Protein AF-A0A2R6F8F1-F1 (afdb_monomer_lite)

Structure (mmCIF, N/CA/C/O backbone):
data_AF-A0A2R6F8F1-F1
#
_entry.id   AF-A0A2R6F8F1-F1
#
loop_
_atom_site.group_PDB
_atom_site.id
_atom_site.type_s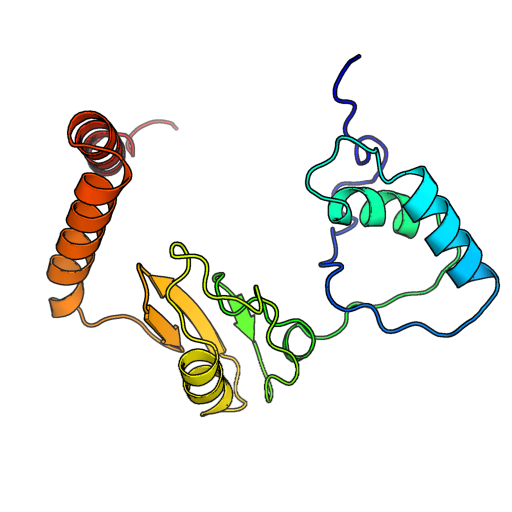ymbol
_atom_site.label_atom_id
_atom_site.label_alt_id
_atom_site.label_comp_id
_atom_site.label_asym_id
_atom_site.label_entity_id
_atom_site.label_seq_id
_atom_site.pdbx_PDB_ins_code
_atom_site.Cartn_x
_atom_site.Cartn_y
_atom_site.Cartn_z
_atom_site.occupancy
_atom_site.B_iso_or_equiv
_atom_site.auth_seq_id
_atom_site.auth_comp_id
_atom_site.auth_asym_id
_atom_site.auth_atom_id
_atom_site.pdbx_PDB_model_num
ATOM 1 N N . MET A 1 1 ? 11.175 21.667 -18.559 1.00 41.78 1 MET A N 1
ATOM 2 C CA . MET A 1 1 ? 10.829 20.414 -19.263 1.00 41.78 1 MET A CA 1
ATOM 3 C C . MET A 1 1 ? 9.474 19.980 -18.746 1.00 41.78 1 MET A C 1
ATOM 5 O O . MET A 1 1 ? 9.279 20.050 -17.541 1.00 41.78 1 MET A O 1
ATOM 9 N N . GLY A 1 2 ? 8.518 19.706 -19.634 1.00 48.09 2 GLY A N 1
ATOM 10 C CA . GLY A 1 2 ? 7.136 19.419 -19.246 1.00 48.09 2 GLY A CA 1
ATOM 11 C C . GLY A 1 2 ? 7.045 18.168 -18.375 1.00 48.09 2 GLY A C 1
ATOM 12 O O . GLY A 1 2 ? 7.668 17.157 -18.690 1.00 48.09 2 GLY A O 1
ATOM 13 N N . ASP A 1 3 ? 6.283 18.278 -17.290 1.00 59.66 3 ASP A N 1
ATOM 14 C CA . ASP A 1 3 ? 5.890 17.195 -16.387 1.00 59.66 3 ASP A CA 1
ATOM 15 C C . ASP A 1 3 ? 5.039 16.193 -17.182 1.00 59.66 3 ASP A C 1
ATOM 17 O O . ASP A 1 3 ? 3.823 16.336 -17.313 1.00 59.66 3 ASP A O 1
ATOM 21 N N . THR A 1 4 ? 5.706 15.269 -17.870 1.00 72.38 4 THR A N 1
ATOM 22 C CA . THR A 1 4 ? 5.044 14.298 -18.741 1.00 72.38 4 THR A CA 1
ATOM 23 C C . THR A 1 4 ? 4.598 13.156 -17.844 1.00 72.38 4 THR A C 1
ATOM 25 O O . THR A 1 4 ? 5.440 12.508 -17.224 1.00 72.38 4 THR A O 1
ATOM 28 N N . ASP A 1 5 ? 3.286 12.939 -17.716 1.00 79.12 5 ASP A N 1
ATOM 29 C CA . ASP A 1 5 ? 2.766 11.874 -16.856 1.00 79.12 5 ASP A CA 1
ATOM 30 C C . ASP A 1 5 ? 3.323 10.519 -17.325 1.00 79.12 5 ASP A C 1
ATOM 32 O O . ASP A 1 5 ? 3.022 10.108 -18.451 1.00 79.12 5 ASP A O 1
ATOM 36 N N . PRO A 1 6 ? 4.085 9.784 -16.489 1.00 79.75 6 PRO A N 1
ATOM 37 C CA . PRO A 1 6 ? 4.631 8.482 -16.874 1.00 79.75 6 PRO A CA 1
ATOM 38 C C . PRO A 1 6 ? 3.540 7.441 -17.171 1.00 79.75 6 PRO A C 1
ATOM 40 O O . PRO A 1 6 ? 3.832 6.374 -17.700 1.00 79.75 6 PRO A O 1
ATOM 43 N N . ASN A 1 7 ? 2.281 7.731 -16.836 1.00 86.94 7 ASN A N 1
ATOM 44 C CA . ASN A 1 7 ? 1.135 6.861 -17.071 1.00 86.94 7 ASN A CA 1
ATOM 45 C C . ASN A 1 7 ? 0.336 7.211 -18.332 1.00 86.94 7 ASN A C 1
ATOM 47 O O . ASN A 1 7 ? -0.688 6.573 -18.561 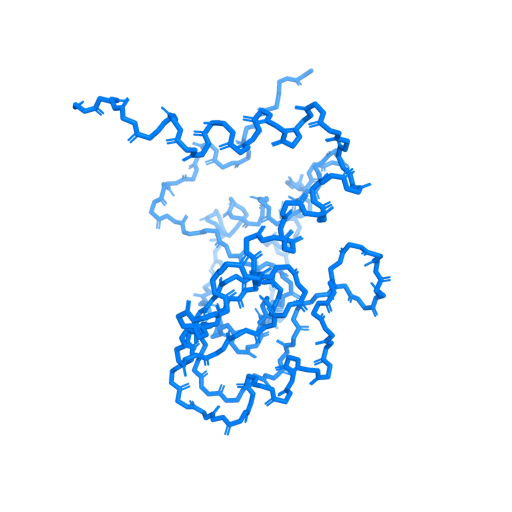1.00 86.94 7 ASN A O 1
ATOM 51 N N . ALA A 1 8 ? 0.760 8.194 -19.137 1.00 87.25 8 ALA A N 1
ATOM 52 C CA . ALA A 1 8 ? -0.001 8.655 -20.304 1.00 87.25 8 ALA A CA 1
ATOM 53 C C . ALA A 1 8 ? -0.320 7.534 -21.315 1.00 87.25 8 ALA A C 1
ATOM 55 O O . ALA A 1 8 ? -1.360 7.569 -21.966 1.00 87.25 8 ALA A O 1
ATOM 56 N N . GLU A 1 9 ? 0.552 6.528 -21.416 1.00 90.50 9 GLU A N 1
ATOM 57 C CA . GLU A 1 9 ? 0.419 5.400 -22.348 1.00 90.50 9 GLU A CA 1
ATOM 58 C C . GLU A 1 9 ? -0.202 4.142 -21.710 1.00 90.50 9 GLU A C 1
ATOM 60 O O . GLU A 1 9 ? -0.407 3.134 -22.386 1.00 90.50 9 GLU A O 1
ATOM 65 N N . VAL A 1 10 ? -0.514 4.172 -20.409 1.00 94.19 10 VAL A N 1
ATOM 66 C CA . VAL A 1 10 ? -1.089 3.026 -19.691 1.00 94.19 10 VAL A CA 1
ATOM 67 C C . VAL A 1 10 ? -2.616 3.159 -19.645 1.00 94.19 10 VAL A C 1
ATOM 69 O O . VAL A 1 10 ? -3.115 4.163 -19.130 1.00 94.19 10 VAL A O 1
ATOM 72 N N . PRO A 1 11 ? -3.390 2.148 -20.089 1.00 96.00 11 PRO A N 1
ATOM 73 C CA . PRO A 1 11 ? -4.847 2.185 -20.026 1.00 96.00 11 PRO A CA 1
ATOM 74 C C . PRO A 1 11 ? -5.369 2.456 -18.614 1.00 96.00 11 PRO A C 1
ATOM 76 O O . PRO A 1 11 ? -4.869 1.899 -17.632 1.00 96.00 11 PRO A O 1
ATOM 79 N N . GLU A 1 12 ? -6.428 3.258 -18.507 1.00 92.88 12 GLU A N 1
ATOM 80 C CA . GLU A 1 12 ? -7.073 3.598 -17.230 1.00 92.88 12 GLU A CA 1
ATOM 81 C C . GLU A 1 12 ? -7.523 2.356 -16.443 1.00 92.88 12 GLU A C 1
ATOM 83 O O . GLU A 1 12 ? -7.426 2.319 -15.219 1.00 92.88 12 GLU A O 1
ATOM 88 N N . SER A 1 13 ? -7.932 1.297 -17.146 1.00 94.44 13 SER A N 1
ATOM 89 C CA . SER A 1 13 ? -8.341 0.026 -16.544 1.00 94.44 13 SER A CA 1
ATOM 90 C C . SER A 1 13 ? -7.206 -0.732 -15.849 1.00 94.44 13 SER A C 1
ATOM 92 O O . SER A 1 13 ? -7.474 -1.654 -15.078 1.00 94.44 13 SER A O 1
ATOM 94 N N . PHE A 1 14 ? -5.942 -0.397 -16.128 1.00 95.31 14 PHE A N 1
ATOM 95 C CA . PHE A 1 14 ? -4.796 -1.011 -15.469 1.00 95.31 14 PHE A CA 1
ATOM 96 C C . PHE A 1 14 ? -4.498 -0.275 -14.153 1.00 95.31 14 PHE A C 1
ATOM 98 O O . PHE A 1 14 ? -4.168 0.911 -14.194 1.00 95.31 14 PHE A O 1
ATOM 105 N N . PRO A 1 15 ? -4.598 -0.933 -12.987 1.00 92.31 15 PRO A N 1
ATOM 106 C CA . PRO A 1 15 ? -4.553 -0.252 -11.696 1.00 92.31 15 PRO A CA 1
ATOM 107 C C . PRO A 1 15 ? -3.145 0.228 -11.317 1.00 92.31 15 PRO A C 1
ATOM 109 O O . PRO A 1 15 ? -2.133 -0.335 -11.733 1.00 92.31 15 PRO A O 1
ATOM 112 N N . GLU A 1 16 ? -3.084 1.239 -10.450 1.00 91.81 16 GLU A N 1
ATOM 113 C CA . GLU A 1 16 ? -1.862 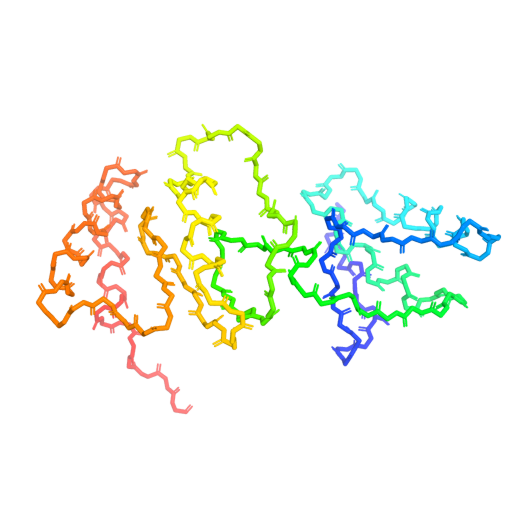1.590 -9.721 1.00 91.81 16 GLU A CA 1
ATOM 114 C C . GLU A 1 16 ? -1.781 0.776 -8.422 1.00 91.81 16 GLU A C 1
ATOM 116 O O . GLU A 1 16 ? -2.729 0.735 -7.633 1.00 91.81 16 GLU A O 1
ATOM 121 N N . PHE A 1 17 ? -0.642 0.126 -8.188 1.00 92.25 17 PHE A N 1
ATOM 122 C CA . PHE A 1 17 ? -0.403 -0.667 -6.985 1.00 92.25 17 PHE A CA 1
ATOM 123 C C . PHE A 1 17 ? 0.374 0.136 -5.944 1.00 92.25 17 PHE A C 1
ATOM 125 O O . PHE A 1 17 ? 1.294 0.881 -6.276 1.00 92.25 17 PHE A O 1
ATOM 132 N N . ASN A 1 18 ? 0.065 -0.078 -4.663 1.00 91.81 18 ASN A N 1
ATOM 133 C CA . ASN A 1 18 ? 0.932 0.416 -3.599 1.00 91.81 18 ASN A CA 1
ATOM 134 C C . ASN A 1 18 ? 2.266 -0.348 -3.615 1.00 91.81 18 ASN A C 1
ATOM 136 O O . ASN A 1 18 ? 2.269 -1.574 -3.494 1.00 91.81 18 ASN A O 1
ATOM 140 N N . SER A 1 19 ? 3.382 0.373 -3.713 1.00 91.62 19 SER A N 1
ATOM 141 C CA . SER A 1 19 ? 4.724 -0.207 -3.862 1.00 91.62 19 SER A CA 1
ATOM 142 C C . SER A 1 19 ? 5.448 -0.479 -2.539 1.00 91.62 19 SER A C 1
ATOM 144 O O . SER A 1 19 ? 6.560 -0.999 -2.547 1.00 91.62 19 SER A O 1
ATOM 146 N N . GLY A 1 20 ? 4.839 -0.171 -1.388 1.00 91.06 20 GLY A N 1
ATOM 147 C CA . GLY A 1 20 ? 5.502 -0.288 -0.084 1.00 91.06 20 GLY A CA 1
ATOM 148 C C . GLY A 1 20 ? 5.868 -1.711 0.335 1.00 91.06 20 GLY A C 1
ATOM 149 O O . GLY A 1 20 ? 6.756 -1.894 1.163 1.00 91.06 20 GLY A O 1
ATOM 150 N N . VAL A 1 21 ? 5.189 -2.720 -0.218 1.00 94.75 21 VAL A N 1
ATOM 151 C CA . VAL A 1 21 ? 5.486 -4.138 0.017 1.00 94.75 21 VAL A CA 1
ATOM 152 C C . VAL A 1 21 ? 5.307 -4.905 -1.286 1.00 94.75 21 VAL A C 1
ATOM 154 O O . VAL A 1 21 ? 4.185 -5.071 -1.763 1.00 94.75 21 VAL A O 1
ATOM 157 N 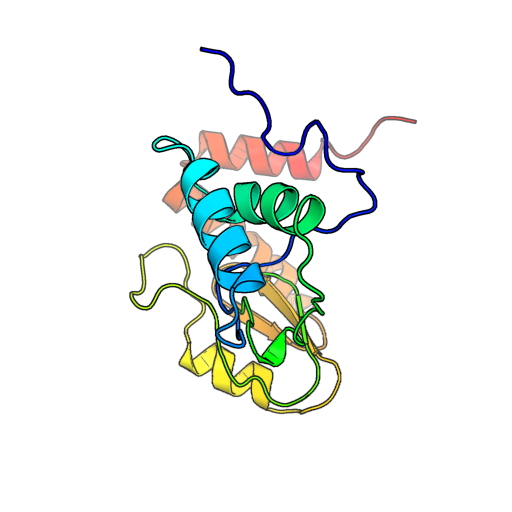N . ILE A 1 22 ? 6.412 -5.410 -1.834 1.00 95.31 22 ILE A N 1
ATOM 158 C CA . ILE A 1 22 ? 6.429 -6.198 -3.070 1.00 95.31 22 ILE A CA 1
ATOM 159 C C . ILE A 1 22 ? 7.175 -7.509 -2.798 1.00 95.31 22 ILE A C 1
ATOM 161 O O . ILE A 1 22 ? 8.408 -7.535 -2.816 1.00 95.31 22 ILE A O 1
ATOM 165 N N . PRO A 1 23 ? 6.470 -8.620 -2.524 1.00 95.81 23 PRO A N 1
ATOM 166 C CA . PRO A 1 23 ? 7.099 -9.929 -2.549 1.00 95.81 23 PRO A CA 1
ATOM 167 C C . PRO A 1 23 ? 7.373 -10.320 -4.001 1.00 95.81 23 PRO A C 1
ATOM 169 O O . PRO A 1 23 ? 6.499 -10.210 -4.860 1.00 95.81 23 PRO A O 1
ATOM 172 N N . TYR A 1 24 ? 8.573 -10.816 -4.282 1.00 96.81 24 TYR A N 1
ATOM 173 C CA . TYR A 1 24 ? 8.938 -11.237 -5.629 1.00 96.81 24 TYR A CA 1
ATOM 174 C C . TYR A 1 24 ? 9.765 -12.519 -5.622 1.00 96.81 24 TYR A C 1
ATOM 176 O O . TYR A 1 24 ? 10.476 -12.839 -4.667 1.00 96.81 24 TYR A O 1
ATOM 184 N N . ARG A 1 25 ? 9.684 -13.261 -6.729 1.00 97.50 25 ARG A N 1
ATOM 185 C CA . ARG A 1 25 ? 10.588 -14.374 -7.020 1.00 97.50 25 ARG A CA 1
ATOM 186 C C . ARG A 1 25 ? 11.739 -13.854 -7.871 1.00 97.50 25 ARG A C 1
ATOM 188 O O . ARG A 1 25 ? 11.503 -13.249 -8.913 1.00 97.50 25 ARG A O 1
ATOM 195 N N . LYS A 1 26 ? 12.975 -14.137 -7.461 1.00 97.31 26 LYS A N 1
ATOM 196 C CA . LYS A 1 26 ? 14.174 -13.789 -8.236 1.00 97.31 26 LYS A CA 1
ATOM 197 C C . LYS A 1 26 ? 14.169 -14.546 -9.566 1.00 97.31 26 LYS A C 1
ATOM 199 O O . LYS A 1 26 ? 14.367 -15.755 -9.592 1.00 97.31 26 LYS A O 1
ATOM 204 N N . THR A 1 27 ? 13.907 -13.830 -10.652 1.00 98.25 27 THR A N 1
ATOM 205 C CA . THR A 1 27 ? 13.884 -14.338 -12.032 1.00 98.25 27 THR A CA 1
ATOM 206 C C . THR A 1 27 ? 14.406 -13.248 -12.962 1.00 98.25 27 THR A C 1
ATOM 208 O O . THR A 1 27 ? 14.377 -12.078 -12.584 1.00 98.25 27 THR A O 1
ATOM 211 N N . ALA A 1 28 ? 14.856 -13.609 -14.167 1.00 98.12 28 ALA A N 1
ATOM 212 C CA . ALA A 1 28 ? 15.319 -12.631 -15.155 1.00 98.12 28 ALA A CA 1
ATOM 213 C C . ALA A 1 28 ? 14.241 -11.574 -15.462 1.00 98.12 28 ALA A C 1
ATOM 215 O O . ALA A 1 28 ? 14.499 -10.389 -15.305 1.00 98.12 28 ALA A O 1
ATOM 216 N N . ALA A 1 29 ? 13.002 -12.004 -15.731 1.00 98.12 29 ALA A N 1
ATOM 217 C CA . ALA A 1 29 ? 11.888 -11.098 -16.022 1.00 98.12 29 ALA A CA 1
ATOM 218 C C . ALA A 1 29 ? 11.596 -10.096 -14.887 1.00 98.12 29 ALA A C 1
ATOM 220 O O . ALA A 1 29 ? 11.293 -8.935 -15.145 1.00 98.12 29 ALA A O 1
ATOM 221 N N . VAL A 1 30 ? 11.707 -10.517 -13.619 1.00 98.12 30 VAL A N 1
ATOM 222 C CA . VAL A 1 30 ? 11.547 -9.599 -12.476 1.00 98.12 30 VAL A CA 1
ATOM 223 C C . VAL A 1 30 ? 12.705 -8.606 -12.396 1.00 98.12 30 VAL A C 1
ATOM 225 O O . VAL A 1 30 ? 12.480 -7.442 -12.091 1.00 98.12 30 VAL A O 1
ATOM 228 N N . TRP A 1 31 ? 13.934 -9.029 -12.685 1.00 97.81 31 TRP A N 1
ATOM 229 C CA . TRP A 1 31 ? 15.066 -8.103 -12.738 1.00 97.81 31 TRP A CA 1
ATOM 230 C C . TRP A 1 31 ? 14.948 -7.098 -13.883 1.00 97.81 31 TRP A C 1
ATOM 232 O O . TRP A 1 31 ? 15.309 -5.939 -13.702 1.00 97.81 31 TRP A O 1
ATOM 242 N N . ASP A 1 32 ? 14.420 -7.512 -15.032 1.00 98.00 32 ASP A N 1
ATOM 243 C CA . ASP A 1 32 ? 14.141 -6.615 -16.156 1.00 98.00 32 ASP A CA 1
ATOM 244 C C . ASP A 1 32 ? 13.093 -5.565 -15.771 1.00 98.00 32 ASP A C 1
ATOM 246 O O . ASP A 1 32 ? 13.330 -4.374 -15.957 1.00 98.00 32 ASP A O 1
ATOM 250 N N . LEU A 1 33 ? 11.998 -5.987 -15.125 1.00 96.88 33 LEU A N 1
ATOM 251 C CA . LEU A 1 33 ? 10.992 -5.085 -14.555 1.00 96.88 33 LEU A CA 1
ATOM 252 C C . LEU A 1 33 ? 11.612 -4.070 -13.581 1.00 96.88 33 LEU A C 1
ATOM 254 O O . LEU A 1 33 ? 11.312 -2.885 -13.669 1.00 96.88 33 LEU A O 1
ATOM 258 N N . LEU A 1 34 ? 12.439 -4.520 -12.630 1.00 95.25 34 LEU A N 1
ATOM 259 C CA . LEU A 1 34 ? 13.022 -3.638 -11.611 1.00 95.25 34 LEU A CA 1
ATOM 260 C C . LEU A 1 34 ? 13.991 -2.617 -12.219 1.00 95.25 34 LEU A C 1
ATOM 262 O O . LEU A 1 34 ? 13.977 -1.462 -11.805 1.00 95.25 34 LEU A O 1
ATOM 266 N N . ARG A 1 35 ? 14.786 -3.021 -13.217 1.00 94.56 35 ARG A N 1
ATOM 267 C CA . ARG A 1 35 ? 15.671 -2.110 -13.962 1.00 94.56 35 ARG A CA 1
ATOM 268 C C . ARG A 1 35 ? 14.884 -1.085 -14.767 1.00 94.56 35 ARG A C 1
ATOM 270 O O . ARG A 1 35 ? 15.250 0.084 -14.802 1.00 94.56 35 ARG A O 1
ATOM 277 N N . GLU A 1 36 ? 13.790 -1.509 -15.391 1.00 93.31 36 GLU A N 1
ATOM 278 C CA . GLU A 1 36 ? 12.923 -0.587 -16.118 1.00 93.31 36 GLU A CA 1
ATOM 279 C C . GLU A 1 36 ? 12.216 0.385 -15.171 1.00 93.31 36 GLU A C 1
ATOM 281 O O . GLU A 1 36 ? 12.154 1.581 -15.441 1.00 93.31 36 GLU A O 1
ATOM 286 N N . TRP A 1 37 ? 11.740 -0.096 -14.021 1.00 92.94 37 TRP A N 1
ATOM 287 C CA . TRP A 1 37 ? 11.156 0.771 -13.005 1.00 92.94 37 TRP A CA 1
ATOM 288 C C . TRP A 1 37 ? 12.171 1.797 -12.489 1.00 92.94 37 TRP A C 1
ATOM 290 O O . TRP A 1 37 ? 11.847 2.979 -12.430 1.00 92.94 37 TRP A O 1
ATOM 300 N N . GLU A 1 38 ? 13.407 1.380 -12.201 1.00 90.75 38 GLU A N 1
ATOM 301 C CA . GLU A 1 38 ? 14.509 2.282 -11.841 1.00 90.75 38 GLU A CA 1
ATOM 302 C C . GLU A 1 38 ? 14.755 3.341 -12.925 1.00 90.75 38 GLU A C 1
ATOM 304 O O . GLU A 1 38 ? 14.859 4.524 -12.611 1.00 90.75 38 GLU A O 1
ATOM 309 N N . ARG A 1 39 ? 14.769 2.947 -14.204 1.00 88.88 39 ARG A N 1
ATOM 310 C CA . ARG A 1 39 ? 14.927 3.873 -15.336 1.00 88.88 39 ARG A CA 1
ATOM 311 C C . ARG A 1 39 ? 13.782 4.888 -15.434 1.00 88.88 39 ARG A C 1
ATOM 313 O O . ARG A 1 39 ? 14.009 6.035 -15.813 1.00 88.88 39 ARG A O 1
ATOM 320 N N . LEU A 1 40 ? 12.556 4.461 -15.131 1.00 86.75 40 LEU A N 1
ATOM 321 C CA . LEU A 1 40 ? 11.350 5.296 -15.157 1.00 86.75 40 LEU A CA 1
ATOM 322 C C . LEU A 1 40 ? 11.174 6.143 -13.887 1.00 86.75 40 LEU A C 1
ATOM 324 O O . LEU A 1 40 ? 10.390 7.094 -13.890 1.00 86.75 40 LEU A O 1
ATOM 328 N N . CYS A 1 41 ? 11.869 5.816 -12.797 1.00 84.12 41 CYS A N 1
ATOM 329 C CA . CYS A 1 41 ? 11.926 6.639 -11.595 1.00 84.12 41 CYS A CA 1
ATOM 330 C C . CYS A 1 41 ? 12.698 7.927 -11.892 1.00 84.12 41 CYS A C 1
ATOM 332 O O . CYS A 1 41 ? 13.923 7.988 -11.819 1.00 84.12 41 CYS A O 1
ATOM 334 N N . LEU A 1 42 ? 11.960 8.981 -12.231 1.00 71.06 42 LEU A N 1
ATOM 335 C CA . LEU A 1 42 ? 12.537 10.294 -12.480 1.00 71.06 42 LEU A CA 1
ATOM 336 C C . LEU A 1 42 ? 13.122 10.878 -11.173 1.00 71.06 42 LEU A C 1
ATOM 338 O O . LEU A 1 42 ? 12.428 10.858 -10.152 1.00 71.06 42 LEU A O 1
ATOM 342 N N . PRO A 1 43 ? 14.348 11.442 -11.191 1.00 62.44 43 PRO A N 1
ATOM 343 C CA . PRO A 1 43 ? 15.034 11.960 -9.996 1.00 62.44 43 PRO A CA 1
ATOM 344 C C . PRO A 1 43 ? 14.237 13.003 -9.198 1.00 62.44 43 PRO A C 1
ATOM 346 O O . PRO A 1 43 ? 14.411 13.134 -7.988 1.00 62.44 43 PRO A O 1
ATOM 349 N N . ASP A 1 44 ? 13.337 13.717 -9.875 1.00 64.38 44 ASP A N 1
ATOM 350 C CA . ASP A 1 44 ? 12.579 14.837 -9.316 1.00 64.38 44 ASP A CA 1
ATOM 351 C C . ASP A 1 44 ? 11.179 14.424 -8.826 1.00 64.38 44 ASP A C 1
ATOM 353 O O . ASP A 1 44 ? 10.437 15.230 -8.251 1.00 64.38 44 ASP A O 1
ATOM 357 N N . HIS A 1 45 ? 10.784 13.163 -9.040 1.00 65.12 45 HIS A N 1
ATOM 358 C CA . HIS A 1 45 ? 9.470 12.681 -8.640 1.00 65.12 45 HIS A CA 1
ATOM 359 C C . HIS A 1 45 ? 9.445 12.397 -7.142 1.00 65.12 45 HIS A C 1
ATOM 361 O O . HIS A 1 45 ? 10.104 11.499 -6.630 1.00 65.12 45 HIS A O 1
ATOM 367 N N . ARG A 1 46 ? 8.576 13.116 -6.423 1.00 58.62 46 ARG A N 1
ATOM 368 C CA . ARG A 1 46 ? 8.292 12.845 -5.003 1.00 58.62 46 ARG A CA 1
ATOM 369 C C . ARG A 1 46 ? 7.690 11.457 -4.741 1.00 58.62 46 ARG A C 1
ATOM 371 O O . ARG A 1 46 ? 7.582 11.083 -3.574 1.00 58.62 46 ARG A O 1
ATOM 378 N N . TRP A 1 47 ? 7.266 10.737 -5.783 1.00 64.75 47 TRP A N 1
ATOM 379 C CA . TRP A 1 47 ? 6.520 9.481 -5.692 1.00 64.75 47 TRP A CA 1
ATOM 380 C C . TRP A 1 47 ? 6.990 8.476 -6.756 1.00 64.75 47 TRP A C 1
ATOM 382 O O . TRP A 1 47 ? 6.391 8.355 -7.826 1.00 64.75 47 TRP A O 1
ATOM 392 N N . ASP A 1 48 ? 8.050 7.746 -6.422 1.00 73.94 48 ASP A N 1
ATOM 393 C CA . ASP A 1 48 ? 8.560 6.539 -7.099 1.00 73.94 48 ASP A CA 1
ATOM 394 C C . ASP A 1 48 ? 7.475 5.493 -7.432 1.00 73.94 48 ASP A C 1
ATOM 396 O O . ASP A 1 48 ? 7.568 4.763 -8.416 1.00 73.94 48 ASP A O 1
ATOM 400 N N . GLN A 1 49 ? 6.399 5.438 -6.648 1.00 85.69 49 GLN A N 1
ATOM 401 C CA . GLN A 1 49 ? 5.288 4.516 -6.865 1.00 85.69 49 GLN A CA 1
ATOM 402 C C . GLN A 1 49 ? 4.604 4.699 -8.231 1.00 85.69 49 GLN A C 1
ATOM 404 O O . GLN A 1 49 ? 4.183 3.714 -8.838 1.00 85.69 49 GLN A O 1
ATOM 409 N N . ARG A 1 50 ? 4.505 5.932 -8.751 1.00 87.81 50 ARG A N 1
ATOM 410 C CA . ARG A 1 50 ? 3.752 6.198 -9.993 1.00 87.81 50 ARG A CA 1
ATOM 411 C C . ARG A 1 50 ? 4.410 5.598 -11.235 1.00 87.81 50 ARG A C 1
ATOM 413 O O . ARG A 1 50 ? 3.702 5.300 -12.191 1.00 87.81 50 ARG A O 1
ATOM 420 N N . SER A 1 51 ? 5.732 5.418 -11.235 1.00 90.94 51 SER A N 1
ATOM 421 C CA . SER A 1 51 ? 6.470 4.798 -12.345 1.00 90.94 51 SER A CA 1
ATOM 422 C C . SER A 1 51 ? 6.417 3.265 -12.318 1.00 90.94 51 SER A C 1
ATOM 424 O O . SER A 1 51 ? 6.724 2.630 -13.325 1.00 90.94 51 SER A O 1
ATOM 426 N N . LEU A 1 52 ? 5.958 2.647 -11.221 1.00 93.06 52 LEU A N 1
ATOM 427 C CA . LEU A 1 52 ? 5.789 1.191 -11.153 1.00 93.06 52 LEU A CA 1
ATOM 428 C C . LEU A 1 52 ? 4.685 0.705 -12.099 1.00 93.06 52 LEU A C 1
ATOM 430 O O . LEU A 1 52 ? 4.783 -0.375 -12.677 1.00 93.06 52 LEU A O 1
ATOM 434 N N . ARG A 1 53 ? 3.622 1.499 -12.258 1.00 94.06 53 ARG A N 1
ATOM 435 C CA . ARG A 1 53 ? 2.466 1.168 -13.098 1.00 94.06 53 ARG A CA 1
ATOM 436 C C . ARG A 1 53 ? 2.843 0.954 -14.577 1.00 94.06 53 ARG A C 1
ATOM 438 O O . ARG A 1 53 ? 2.550 -0.134 -15.075 1.00 94.06 53 ARG A O 1
ATOM 445 N N . PRO A 1 54 ? 3.520 1.888 -15.274 1.00 93.81 54 PRO A N 1
ATOM 446 C CA . PRO A 1 54 ? 3.984 1.657 -16.645 1.00 93.81 54 PRO A CA 1
ATOM 447 C C . PRO A 1 54 ? 5.056 0.566 -16.744 1.00 93.81 54 PRO A C 1
ATOM 449 O O . PRO A 1 54 ? 5.042 -0.196 -17.710 1.00 93.81 54 PRO A O 1
ATOM 452 N N . ALA A 1 55 ? 5.938 0.426 -15.744 1.00 94.62 55 ALA A N 1
ATOM 453 C CA . ALA A 1 55 ? 6.926 -0.655 -15.721 1.00 94.62 55 ALA A CA 1
ATOM 454 C C . ALA A 1 55 ? 6.249 -2.037 -15.694 1.00 94.62 55 ALA A C 1
ATOM 456 O O . ALA A 1 55 ? 6.602 -2.920 -16.472 1.00 94.62 55 ALA A O 1
ATOM 457 N N . LEU A 1 56 ? 5.239 -2.219 -14.834 1.00 96.00 56 LEU A N 1
ATOM 458 C CA . LEU A 1 56 ? 4.467 -3.461 -14.745 1.00 96.00 56 LEU A CA 1
ATOM 459 C C . LEU A 1 56 ? 3.675 -3.735 -16.019 1.00 96.00 56 LEU A C 1
ATOM 461 O O . LEU A 1 56 ? 3.713 -4.863 -16.510 1.00 96.00 56 LEU A O 1
ATOM 465 N N . TYR A 1 57 ? 2.983 -2.717 -16.541 1.00 96.56 57 TYR A N 1
ATOM 466 C CA . TYR A 1 57 ? 2.143 -2.837 -17.734 1.00 96.56 57 TYR A CA 1
ATOM 467 C C . TYR A 1 57 ? 2.930 -3.347 -18.948 1.00 96.56 57 TYR A C 1
ATOM 469 O O . TYR A 1 57 ? 2.451 -4.222 -19.663 1.00 96.56 57 TYR A O 1
ATOM 477 N N . ASN A 1 58 ? 4.156 -2.851 -19.135 1.00 96.00 58 ASN A N 1
ATOM 478 C CA . ASN A 1 58 ? 5.016 -3.216 -20.262 1.00 96.00 58 ASN A CA 1
ATOM 479 C C . ASN A 1 58 ? 5.915 -4.439 -19.995 1.00 96.00 58 ASN A C 1
ATOM 481 O O . ASN A 1 58 ? 6.682 -4.847 -20.867 1.00 96.00 58 ASN A O 1
ATOM 485 N N . SER A 1 59 ? 5.856 -5.030 -18.800 1.00 97.12 59 SER A N 1
ATOM 486 C CA . SER A 1 59 ? 6.685 -6.186 -18.452 1.00 97.12 59 SER A CA 1
ATOM 487 C C . SER A 1 59 ? 6.064 -7.514 -18.891 1.00 97.12 59 SER A C 1
ATOM 489 O O . SER A 1 59 ? 4.855 -7.649 -19.057 1.00 97.12 59 SER A O 1
ATOM 491 N N . SER A 1 60 ? 6.895 -8.553 -18.982 1.00 97.19 60 SER A N 1
ATOM 492 C CA . SER A 1 60 ? 6.448 -9.944 -19.155 1.00 97.19 60 SER A CA 1
ATOM 493 C C . SER A 1 60 ? 6.145 -10.655 -17.826 1.00 97.19 60 SER A C 1
ATOM 495 O O . SER A 1 60 ? 5.861 -11.858 -17.799 1.00 97.19 60 SER A O 1
ATOM 497 N N . VAL A 1 61 ? 6.228 -9.942 -16.697 1.00 97.69 61 VAL A N 1
ATOM 498 C CA . VAL A 1 61 ? 6.038 -10.520 -15.365 1.00 97.69 61 VAL A CA 1
ATOM 499 C C . VAL A 1 61 ? 4.560 -10.818 -15.142 1.00 97.69 61 VAL A C 1
ATOM 501 O O . VAL A 1 61 ? 3.701 -9.954 -15.268 1.00 97.69 61 VAL A O 1
ATOM 504 N N . ARG A 1 62 ? 4.255 -12.047 -14.718 1.00 96.81 62 ARG A N 1
ATOM 505 C CA . ARG A 1 62 ? 2.933 -12.376 -14.170 1.00 96.81 62 ARG A CA 1
ATOM 506 C C . ARG A 1 62 ? 2.880 -11.951 -12.709 1.00 96.81 62 ARG A C 1
ATOM 508 O O . ARG A 1 62 ? 3.710 -12.394 -11.915 1.00 96.81 62 ARG A O 1
ATOM 515 N N . PHE A 1 63 ? 1.889 -11.148 -12.351 1.00 95.94 63 PHE A N 1
ATOM 516 C CA . PHE A 1 63 ? 1.725 -10.620 -11.001 1.00 95.94 63 PHE A CA 1
ATOM 517 C C . PHE A 1 63 ? 0.276 -10.749 -10.519 1.00 95.94 63 PHE A C 1
ATOM 519 O O . PHE A 1 63 ? -0.647 -11.001 -11.288 1.00 95.94 63 PHE A O 1
ATOM 526 N N . THR A 1 64 ? 0.092 -10.579 -9.213 1.00 95.44 64 THR A N 1
ATOM 527 C CA . THR A 1 64 ? -1.211 -10.450 -8.558 1.00 95.44 64 THR A CA 1
ATOM 528 C C . THR A 1 64 ? -1.070 -9.462 -7.411 1.00 95.44 64 THR A C 1
ATOM 530 O O . THR A 1 64 ? 0.008 -9.345 -6.821 1.00 95.44 64 THR A O 1
ATOM 533 N N . SER A 1 65 ? -2.152 -8.771 -7.061 1.00 94.25 65 SER A N 1
ATOM 534 C CA . SER A 1 65 ? -2.175 -7.982 -5.835 1.00 94.25 65 SER A CA 1
ATOM 535 C C . SER A 1 65 ? -2.070 -8.895 -4.615 1.00 94.25 65 SER A C 1
ATOM 537 O O . SER A 1 65 ? -2.647 -9.987 -4.567 1.00 94.25 65 SER A O 1
ATOM 539 N N . ILE A 1 66 ? -1.333 -8.431 -3.607 1.00 94.75 66 ILE A N 1
ATOM 540 C CA . ILE A 1 66 ? -1.418 -9.000 -2.266 1.00 94.75 66 ILE A CA 1
ATOM 541 C C . ILE A 1 66 ? -2.590 -8.352 -1.522 1.00 94.75 66 ILE A C 1
ATOM 543 O O . ILE A 1 66 ? -2.866 -7.166 -1.722 1.00 94.75 66 ILE A O 1
ATOM 547 N N . PRO A 1 67 ? -3.270 -9.082 -0.625 1.00 95.31 67 PRO A N 1
ATOM 548 C CA . PRO A 1 67 ? -4.279 -8.477 0.227 1.00 95.31 67 PRO A CA 1
ATOM 549 C C . PRO A 1 67 ? -3.688 -7.338 1.063 1.00 95.31 67 PRO A C 1
ATOM 551 O O . PRO A 1 67 ? -2.605 -7.474 1.637 1.00 95.31 67 PRO A O 1
ATOM 554 N N . ASN A 1 68 ? -4.426 -6.240 1.203 1.00 94.50 68 ASN A N 1
ATOM 555 C CA . ASN A 1 68 ? -3.954 -5.039 1.900 1.00 94.50 68 ASN A CA 1
ATOM 556 C C . ASN A 1 68 ? -3.616 -5.252 3.392 1.00 94.50 68 ASN A C 1
ATOM 558 O O . ASN A 1 68 ? -2.913 -4.432 3.971 1.00 94.50 68 ASN A O 1
ATOM 562 N N . ARG A 1 69 ? -4.003 -6.373 4.020 1.00 96.50 69 ARG A N 1
ATOM 563 C CA . ARG A 1 69 ? -3.518 -6.769 5.360 1.00 96.50 69 ARG A CA 1
ATOM 564 C C . ARG A 1 69 ? -1.992 -6.967 5.429 1.00 96.50 69 ARG A C 1
ATOM 566 O O . ARG A 1 69 ? -1.427 -6.945 6.521 1.00 96.50 69 ARG A O 1
ATOM 573 N N . TYR A 1 70 ? -1.330 -7.156 4.285 1.00 97.50 70 TYR A N 1
ATOM 574 C CA . TYR A 1 70 ? 0.131 -7.219 4.149 1.00 97.50 70 TYR A CA 1
ATOM 575 C C . TYR A 1 70 ? 0.753 -5.898 3.678 1.00 97.50 70 TYR A C 1
ATOM 577 O O . TYR A 1 70 ? 1.948 -5.852 3.419 1.00 97.50 70 TYR A O 1
ATOM 585 N N . ASN A 1 71 ? -0.036 -4.833 3.548 1.00 95.94 71 ASN A N 1
ATOM 586 C CA . ASN A 1 71 ? 0.433 -3.501 3.183 1.00 95.94 71 ASN A CA 1
ATOM 587 C C . ASN A 1 71 ? -0.597 -2.450 3.650 1.00 95.94 71 ASN A C 1
ATOM 589 O O . ASN A 1 71 ? -1.216 -1.742 2.854 1.00 95.94 71 ASN A O 1
ATOM 593 N N . CYS A 1 72 ? -0.891 -2.446 4.954 1.00 95.38 72 CYS A N 1
ATOM 594 C CA . CYS A 1 72 ? -2.042 -1.733 5.503 1.00 95.38 72 CYS A CA 1
ATOM 595 C C . CYS A 1 72 ? -1.688 -0.273 5.795 1.00 95.38 72 CYS A C 1
ATOM 597 O O . CYS A 1 72 ? -1.037 0.020 6.800 1.00 95.38 72 CYS A O 1
ATOM 599 N N . LEU A 1 73 ? -2.144 0.643 4.937 1.00 92.38 73 LEU A N 1
ATOM 600 C CA . LEU A 1 73 ? -2.042 2.094 5.133 1.00 92.38 73 LEU A CA 1
ATOM 601 C C . LEU A 1 73 ? -2.986 2.579 6.245 1.00 92.38 73 LEU A C 1
ATOM 603 O O . LEU A 1 73 ? -3.979 3.253 5.990 1.00 92.38 73 LEU A O 1
ATOM 607 N N . TYR A 1 74 ? -2.659 2.257 7.493 1.00 91.06 74 TYR A N 1
ATOM 608 C CA . TYR A 1 74 ? -3.519 2.474 8.664 1.00 91.06 74 TYR A CA 1
ATOM 609 C C . TYR A 1 74 ? -3.824 3.949 8.983 1.00 91.06 74 TYR A C 1
ATOM 611 O O . TYR A 1 74 ? -4.684 4.245 9.811 1.00 91.06 74 TYR A O 1
ATOM 619 N N . ARG A 1 75 ? -3.118 4.884 8.337 1.00 88.50 75 ARG A N 1
ATOM 620 C CA . ARG A 1 75 ? -3.327 6.336 8.456 1.00 88.50 75 ARG A CA 1
ATOM 621 C C . ARG A 1 75 ? -4.266 6.908 7.386 1.00 88.50 75 ARG A C 1
ATOM 623 O O . ARG A 1 75 ? -4.568 8.099 7.416 1.00 88.50 75 ARG A O 1
ATOM 630 N N . ASN A 1 76 ? -4.739 6.067 6.470 1.00 87.81 76 ASN A N 1
ATOM 631 C CA . ASN A 1 76 ? -5.641 6.413 5.379 1.00 87.81 76 ASN A CA 1
ATOM 632 C C . ASN A 1 76 ? -6.943 5.628 5.532 1.00 87.81 76 ASN A C 1
ATOM 634 O O . ASN A 1 76 ? -6.955 4.549 6.104 1.00 87.81 76 ASN A O 1
ATOM 638 N N . ASN A 1 77 ? -8.046 6.133 4.993 1.00 90.06 77 ASN A N 1
ATOM 639 C CA . ASN A 1 77 ? -9.299 5.383 5.024 1.00 90.06 77 ASN A CA 1
ATOM 640 C C . ASN A 1 77 ? -9.172 4.122 4.161 1.00 90.06 77 ASN A C 1
ATOM 642 O O . ASN A 1 77 ? -8.677 4.200 3.035 1.00 90.06 77 ASN A O 1
ATOM 646 N N . ASN A 1 78 ? -9.598 2.969 4.675 1.00 92.25 78 ASN A N 1
ATOM 647 C CA . ASN A 1 78 ? -9.462 1.698 3.967 1.00 92.25 78 ASN A CA 1
ATOM 648 C C . ASN A 1 78 ? -10.456 0.647 4.484 1.00 92.25 78 ASN A C 1
ATOM 650 O O . ASN A 1 78 ? -11.104 0.828 5.515 1.00 92.25 78 ASN A O 1
ATOM 654 N N . VAL A 1 79 ? -10.539 -0.479 3.778 1.00 93.06 79 VAL A N 1
ATOM 655 C CA . VAL A 1 79 ? -11.287 -1.671 4.195 1.00 93.06 79 VAL A CA 1
ATOM 656 C C . VAL A 1 79 ? -10.327 -2.843 4.251 1.00 93.06 79 VAL A C 1
ATOM 658 O O . VAL A 1 79 ? -9.690 -3.145 3.252 1.00 93.06 79 VAL A O 1
ATOM 661 N N . VAL A 1 80 ? -10.220 -3.535 5.380 1.00 95.25 80 VAL A N 1
ATOM 662 C CA . VAL A 1 80 ? -9.286 -4.656 5.555 1.00 95.25 80 VAL A CA 1
ATOM 663 C C . VAL A 1 80 ? -9.980 -5.868 6.164 1.00 95.25 80 VAL A C 1
ATOM 665 O O . VAL A 1 80 ? -10.753 -5.746 7.109 1.00 95.25 80 VAL A O 1
ATOM 668 N N . SER A 1 81 ? -9.666 -7.071 5.689 1.00 94.19 81 SER A N 1
ATOM 669 C CA . SER A 1 81 ? -10.158 -8.34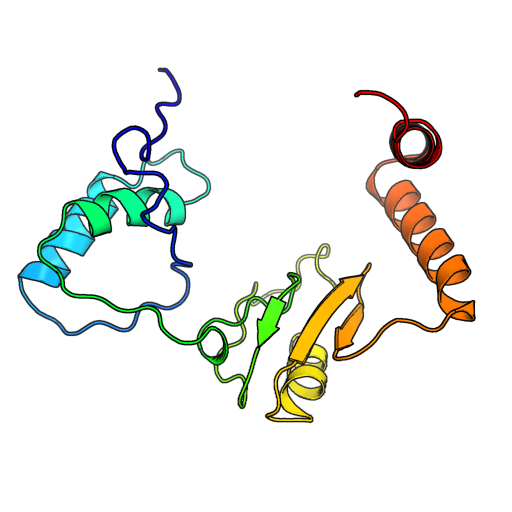7 6.233 1.00 94.19 81 SER A CA 1
ATOM 670 C C . SER A 1 81 ? -8.996 -9.272 6.617 1.00 94.19 81 SER A C 1
ATOM 672 O O . SER A 1 81 ? -7.909 -9.209 6.032 1.00 94.19 81 SER A O 1
ATOM 674 N N . GLY A 1 82 ? -9.205 -10.111 7.635 1.00 94.88 82 GLY A N 1
ATOM 675 C CA . GLY A 1 82 ? -8.172 -10.947 8.254 1.00 94.88 82 GLY A CA 1
ATOM 676 C C . GLY A 1 82 ? -7.151 -10.158 9.084 1.00 94.88 82 GLY A C 1
ATOM 677 O O . GLY A 1 82 ? -7.048 -8.942 8.983 1.00 94.88 82 GLY A O 1
ATOM 678 N N . THR A 1 83 ? -6.339 -10.830 9.898 1.00 97.62 83 THR A N 1
ATOM 679 C CA . THR A 1 83 ? -5.332 -10.147 10.731 1.00 97.62 83 THR A CA 1
ATOM 680 C C . THR A 1 83 ? -4.344 -9.333 9.887 1.00 97.62 83 THR A C 1
ATOM 682 O O . THR A 1 83 ? -3.664 -9.884 9.017 1.00 97.62 83 THR A O 1
ATOM 685 N N . VAL A 1 84 ? -4.212 -8.041 10.187 1.00 97.62 84 VAL A N 1
ATOM 686 C CA . VAL A 1 84 ? -3.187 -7.152 9.632 1.00 97.62 84 VAL A CA 1
ATOM 687 C C . VAL A 1 84 ? -1.812 -7.611 10.103 1.00 97.62 84 VAL A C 1
ATOM 689 O O . VAL A 1 84 ? -1.570 -7.747 11.304 1.00 97.62 84 VAL A O 1
ATOM 692 N N . LYS A 1 85 ? -0.917 -7.857 9.145 1.00 96.94 85 LYS A N 1
ATOM 693 C CA . LYS A 1 85 ? 0.446 -8.354 9.370 1.00 96.94 85 LYS A CA 1
ATOM 694 C C . LYS A 1 85 ? 1.498 -7.268 9.190 1.00 96.94 85 LYS A C 1
ATOM 696 O O . LYS A 1 85 ? 2.478 -7.267 9.923 1.00 96.94 85 LYS A O 1
ATOM 701 N N . ILE A 1 86 ? 1.292 -6.352 8.243 1.00 96.31 86 ILE A N 1
ATOM 702 C CA . ILE A 1 86 ? 2.227 -5.257 7.962 1.00 96.31 86 ILE A CA 1
ATOM 703 C C . ILE A 1 86 ? 1.451 -3.942 7.973 1.00 96.31 86 ILE A C 1
ATOM 705 O O . ILE A 1 86 ? 0.545 -3.736 7.162 1.00 96.31 86 ILE A O 1
ATOM 709 N N . PHE A 1 87 ? 1.816 -3.066 8.905 1.00 94.12 87 PHE A N 1
ATOM 710 C CA . PHE A 1 87 ? 1.290 -1.711 9.026 1.00 94.12 87 PHE A CA 1
ATOM 711 C C . PHE A 1 87 ? 2.224 -0.764 8.275 1.00 94.12 87 PHE A C 1
ATOM 713 O O . PHE A 1 87 ? 3.375 -0.579 8.662 1.00 94.12 87 PHE A O 1
ATOM 720 N N . HIS A 1 88 ? 1.730 -0.187 7.187 1.00 92.38 88 HIS A N 1
ATOM 721 C CA . HIS A 1 88 ? 2.475 0.741 6.351 1.00 92.38 88 HIS A CA 1
ATOM 722 C C . HIS A 1 88 ? 2.281 2.167 6.874 1.00 92.38 88 HIS A C 1
ATOM 724 O O . HIS A 1 88 ? 1.188 2.732 6.813 1.00 92.38 88 HIS A O 1
ATOM 730 N N . GLY A 1 89 ? 3.367 2.774 7.350 1.00 86.00 89 GLY A N 1
ATOM 731 C CA . GLY A 1 89 ? 3.424 4.181 7.726 1.00 86.00 89 GLY A CA 1
ATOM 732 C C . GLY A 1 89 ? 4.837 4.600 8.150 1.00 86.00 89 GLY A C 1
ATOM 733 O O . GLY A 1 89 ? 5.703 3.747 8.332 1.00 86.00 89 GLY A O 1
ATOM 734 N N . PRO A 1 90 ? 5.098 5.909 8.307 1.00 74.12 90 PRO A N 1
ATOM 735 C CA . PRO A 1 90 ? 6.372 6.409 8.821 1.00 74.12 90 PRO A CA 1
ATOM 736 C C . PRO A 1 90 ? 6.752 5.773 10.167 1.00 74.12 90 PRO A C 1
ATOM 738 O O . PRO A 1 90 ? 5.940 5.805 11.092 1.00 74.12 90 PRO A O 1
ATOM 741 N N . LEU A 1 91 ? 7.996 5.285 10.285 1.00 65.00 91 LEU A N 1
ATOM 742 C CA . LEU A 1 91 ? 8.559 4.723 11.527 1.00 65.00 91 LEU A CA 1
ATOM 743 C C . LEU A 1 91 ? 8.705 5.766 12.644 1.00 65.00 91 LEU A C 1
ATOM 745 O O . LEU A 1 91 ? 8.631 5.431 13.820 1.00 65.00 91 LEU A O 1
ATOM 749 N N . VAL A 1 92 ? 8.906 7.032 12.270 1.00 58.19 92 VAL A N 1
ATOM 750 C CA . VAL A 1 92 ? 9.042 8.152 13.204 1.00 58.19 92 VAL A CA 1
ATOM 751 C C . VAL A 1 92 ? 7.782 9.005 13.133 1.00 58.19 92 VAL A C 1
ATOM 753 O O . VAL A 1 92 ? 7.340 9.400 12.046 1.00 58.19 92 VAL A O 1
ATOM 756 N N . THR A 1 93 ? 7.202 9.298 14.294 1.00 52.44 93 THR A N 1
ATOM 757 C CA . THR A 1 93 ? 6.112 10.257 14.480 1.00 52.44 93 THR A CA 1
ATOM 758 C C . THR A 1 93 ? 6.585 11.643 14.060 1.00 52.44 93 THR A C 1
ATOM 760 O O . THR A 1 93 ? 7.088 12.436 14.848 1.00 52.44 93 THR A O 1
ATOM 763 N N . ARG A 1 94 ? 6.415 11.969 12.778 1.00 52.56 94 ARG A N 1
ATOM 764 C CA . ARG A 1 94 ? 6.352 13.370 12.369 1.00 52.56 94 ARG A CA 1
ATOM 765 C C . ARG A 1 94 ? 5.123 13.963 13.049 1.00 52.56 94 ARG A C 1
ATOM 767 O O . ARG A 1 94 ? 4.062 13.345 13.026 1.00 52.56 94 ARG A O 1
ATOM 774 N N . GLU A 1 95 ? 5.255 15.160 13.615 1.00 54.00 95 GLU A N 1
ATOM 775 C CA . GLU A 1 95 ? 4.205 15.886 14.358 1.00 54.00 95 GLU A CA 1
ATOM 776 C C . GLU A 1 95 ? 2.846 15.963 13.625 1.00 54.00 95 GLU A C 1
ATOM 778 O O . GLU A 1 95 ? 1.798 16.204 14.223 1.00 54.00 95 GLU A O 1
ATOM 783 N N . ARG A 1 96 ? 2.853 15.701 12.314 1.00 51.69 96 ARG A N 1
ATOM 784 C CA . ARG A 1 96 ? 1.697 15.513 11.442 1.00 51.69 96 ARG A CA 1
ATOM 785 C C . ARG A 1 96 ? 1.522 14.029 11.101 1.00 51.69 96 ARG A C 1
ATOM 787 O O . ARG A 1 96 ? 2.020 13.604 10.065 1.00 51.69 96 ARG A O 1
ATOM 794 N N . ASN A 1 97 ? 0.881 13.255 11.982 1.00 54.25 97 ASN A N 1
ATOM 795 C CA . ASN A 1 97 ? 0.093 12.032 11.706 1.00 54.25 97 ASN A CA 1
ATOM 796 C C . ASN A 1 97 ? -0.051 11.214 12.995 1.00 54.25 97 ASN A C 1
ATOM 798 O O . ASN A 1 97 ? 0.720 10.300 13.278 1.00 54.25 97 ASN A O 1
ATOM 802 N N . ARG A 1 98 ? -1.048 11.598 13.789 1.00 68.31 98 ARG A N 1
ATOM 803 C CA . ARG A 1 98 ? -1.167 11.270 15.211 1.00 68.31 98 ARG A CA 1
ATOM 804 C C . ARG A 1 98 ? -1.835 9.918 15.524 1.00 68.31 98 ARG A C 1
ATOM 806 O O . ARG A 1 98 ? -1.979 9.613 16.697 1.00 68.31 98 ARG A O 1
ATOM 813 N N . VAL A 1 99 ? -2.201 9.112 14.518 1.00 78.94 99 VAL A N 1
ATOM 814 C CA . VAL A 1 99 ? -2.589 7.714 14.780 1.00 78.94 99 VAL A CA 1
ATOM 815 C C . VAL A 1 99 ? -1.326 6.934 15.102 1.00 78.94 99 VAL A C 1
ATOM 817 O O . VAL A 1 99 ? -0.432 6.768 14.252 1.00 78.94 99 VAL A O 1
ATOM 820 N N . ASP A 1 100 ? -1.266 6.499 16.349 1.00 84.94 100 ASP A N 1
ATOM 821 C CA . ASP A 1 100 ? -0.190 5.687 16.874 1.00 84.94 100 ASP A CA 1
ATOM 822 C C . ASP A 1 100 ? -0.240 4.263 16.290 1.00 84.94 100 ASP A C 1
ATOM 824 O O . ASP A 1 100 ? -1.306 3.728 15.968 1.00 84.94 100 ASP A O 1
ATOM 828 N N . LEU A 1 101 ? 0.932 3.655 16.091 1.00 87.38 101 LEU A N 1
ATOM 829 C CA . LEU A 1 101 ? 1.025 2.311 15.520 1.00 87.38 101 LEU A CA 1
ATOM 830 C C . LEU A 1 101 ? 0.428 1.258 16.464 1.00 87.38 101 LEU A C 1
ATOM 832 O O . LEU A 1 101 ? -0.227 0.328 15.994 1.00 87.38 101 LEU A O 1
ATOM 836 N N . GLN A 1 102 ? 0.633 1.400 17.775 1.00 88.06 102 GLN A N 1
ATOM 837 C CA . GLN A 1 102 ? 0.073 0.494 18.769 1.00 88.06 102 GLN A CA 1
ATOM 838 C C . GLN A 1 102 ? -1.455 0.604 18.789 1.00 88.06 102 GLN A C 1
ATOM 840 O O . GLN A 1 102 ? -2.122 -0.427 18.711 1.00 88.06 102 GLN A O 1
ATOM 845 N N . GLU A 1 103 ? -2.003 1.826 18.786 1.00 87.81 103 GLU A N 1
ATOM 846 C CA . GLU A 1 103 ? -3.456 2.053 18.680 1.00 87.81 103 GLU A CA 1
ATOM 847 C C . GLU A 1 103 ? -4.029 1.366 17.433 1.00 87.81 103 GLU A C 1
ATOM 849 O O . GLU A 1 103 ? -5.030 0.649 17.503 1.00 87.81 103 GLU A O 1
ATOM 854 N N . ALA A 1 104 ? -3.384 1.561 16.279 1.00 91.56 104 ALA A N 1
ATOM 855 C CA . ALA A 1 104 ? -3.819 0.949 15.033 1.00 91.56 104 ALA A CA 1
ATOM 856 C C . ALA A 1 104 ? -3.756 -0.576 15.084 1.00 91.56 104 ALA A C 1
ATOM 858 O O . ALA A 1 104 ? -4.678 -1.247 14.618 1.00 91.56 104 ALA A O 1
ATOM 859 N N . ARG A 1 105 ? -2.687 -1.125 15.667 1.00 93.56 105 ARG A N 1
ATOM 860 C CA . ARG A 1 105 ? -2.506 -2.565 15.835 1.00 93.56 105 ARG A CA 1
ATOM 861 C C . ARG A 1 105 ? -3.607 -3.169 16.687 1.00 93.56 105 ARG A C 1
ATOM 863 O O . ARG A 1 105 ? -4.168 -4.185 16.291 1.00 93.56 105 ARG A O 1
ATOM 870 N N . GLU A 1 106 ? -3.918 -2.548 17.816 1.00 92.25 106 GLU A N 1
ATOM 871 C CA . GLU A 1 106 ? -4.968 -3.001 18.724 1.00 92.25 106 GLU A CA 1
ATOM 872 C C . GLU A 1 106 ? -6.336 -2.920 18.049 1.00 92.25 106 GLU A C 1
ATOM 874 O O . GLU A 1 106 ? -7.002 -3.939 17.896 1.00 92.25 106 GLU A O 1
ATOM 879 N N . LYS A 1 107 ? -6.730 -1.742 17.554 1.00 92.44 107 LYS A N 1
ATOM 880 C CA . LYS A 1 107 ? -8.061 -1.534 16.966 1.00 92.44 107 LYS A CA 1
ATOM 881 C C . LYS A 1 107 ? -8.297 -2.357 15.705 1.00 92.44 107 LYS A C 1
ATOM 883 O O . LYS A 1 107 ? -9.352 -2.965 15.557 1.00 92.44 107 LYS A O 1
ATOM 888 N N . LEU A 1 108 ? -7.335 -2.389 14.781 1.00 94.12 108 LEU A N 1
ATOM 889 C CA . LEU A 1 108 ? -7.534 -3.088 13.512 1.00 94.12 108 LEU A CA 1
ATOM 890 C C . LEU A 1 108 ? -7.462 -4.599 13.658 1.00 94.12 108 LEU A C 1
ATOM 892 O O . LEU A 1 108 ? -8.074 -5.266 12.837 1.00 94.12 108 LEU A O 1
ATOM 896 N N . ASN A 1 109 ? -6.769 -5.153 14.654 1.00 96.25 109 ASN A N 1
ATOM 897 C CA . ASN A 1 109 ? -6.690 -6.605 14.847 1.00 96.25 109 ASN A CA 1
ATOM 898 C C . ASN A 1 109 ? -7.629 -7.155 15.933 1.00 96.25 109 ASN A C 1
ATOM 900 O O . ASN A 1 109 ? -7.575 -8.352 16.198 1.00 96.25 109 ASN A O 1
ATOM 904 N N . GLN A 1 110 ? -8.519 -6.334 16.505 1.00 94.06 110 GLN A N 1
ATOM 905 C CA . GLN A 1 110 ? -9.567 -6.782 17.439 1.00 94.06 110 GLN A CA 1
ATOM 906 C C . GLN A 1 110 ? -10.522 -7.825 16.840 1.00 94.06 110 GLN A C 1
ATOM 908 O O . GLN A 1 110 ? -11.008 -8.697 17.551 1.00 94.06 110 GLN A O 1
ATOM 913 N N . SER A 1 111 ? -10.787 -7.748 15.536 1.00 91.25 111 SER A N 1
ATOM 914 C CA . SER A 1 111 ? -11.557 -8.745 14.785 1.00 91.25 111 SER A CA 1
ATOM 915 C C . SER A 1 111 ? -10.802 -9.120 13.510 1.00 91.25 111 SER A C 1
ATOM 917 O O . SER A 1 111 ? -9.938 -8.371 13.049 1.00 91.25 111 SER A O 1
ATOM 919 N N . THR A 1 112 ? -11.119 -10.278 12.932 1.00 93.19 112 THR A N 1
ATOM 920 C CA . THR A 1 112 ? -10.631 -10.706 11.611 1.00 93.19 112 THR A CA 1
ATOM 921 C C . THR A 1 112 ? -11.670 -10.542 10.498 1.00 93.19 112 THR A C 1
ATOM 923 O O . THR A 1 112 ? -11.340 -10.762 9.332 1.00 93.19 112 THR A O 1
ATOM 926 N N . ASP A 1 113 ? -12.876 -10.082 10.831 1.00 91.19 113 ASP A N 1
ATOM 927 C CA . ASP A 1 113 ? -13.934 -9.776 9.870 1.00 91.19 113 ASP A CA 1
ATOM 928 C C . ASP A 1 113 ? -13.544 -8.603 8.957 1.00 91.19 113 ASP A C 1
ATOM 930 O O . ASP A 1 113 ? -12.526 -7.922 9.140 1.00 91.19 113 ASP A O 1
ATOM 934 N N . SER A 1 114 ? -14.363 -8.332 7.945 1.00 91.38 114 SER A N 1
ATOM 935 C CA . SER A 1 114 ? -14.197 -7.142 7.109 1.00 91.38 114 SER A CA 1
ATOM 936 C C . SER A 1 114 ? -14.364 -5.871 7.943 1.00 91.38 114 SER A C 1
ATOM 938 O O . SER A 1 114 ? -15.420 -5.638 8.527 1.00 91.38 114 SER A O 1
ATOM 940 N N . ARG A 1 115 ? -13.316 -5.041 7.988 1.00 92.25 115 ARG A N 1
ATOM 941 C CA . ARG A 1 115 ? -13.222 -3.807 8.776 1.00 92.25 115 ARG A CA 1
ATOM 942 C C . ARG A 1 115 ? -13.024 -2.593 7.886 1.00 92.25 115 ARG A C 1
ATOM 944 O O . ARG A 1 115 ? -11.955 -2.427 7.311 1.00 92.25 115 ARG A O 1
ATOM 951 N N . LEU A 1 116 ? -14.030 -1.732 7.813 1.00 91.00 116 LEU A N 1
ATOM 952 C CA . LEU A 1 116 ? -13.906 -0.357 7.353 1.00 91.00 116 LEU A CA 1
ATOM 953 C C . LEU A 1 116 ? -13.276 0.474 8.469 1.00 91.00 116 LEU A C 1
ATOM 955 O O . LEU A 1 116 ? -13.796 0.506 9.586 1.00 91.00 116 LEU A O 1
ATOM 959 N N . TYR A 1 117 ? -12.196 1.178 8.155 1.00 91.62 117 TYR A N 1
ATOM 960 C CA . TYR A 1 117 ? -11.600 2.145 9.060 1.00 91.62 117 TYR A CA 1
ATOM 961 C C . TYR A 1 117 ? -11.331 3.477 8.378 1.00 91.62 117 TYR A C 1
ATOM 963 O O . TYR A 1 117 ? -11.129 3.565 7.165 1.00 91.62 117 TYR A O 1
ATOM 971 N N . TYR A 1 118 ? -11.333 4.533 9.178 1.00 88.56 118 TYR A N 1
ATOM 972 C CA . TYR A 1 118 ? -11.011 5.876 8.724 1.00 88.56 118 TYR A CA 1
ATOM 973 C C . TYR A 1 118 ? -10.319 6.661 9.829 1.00 88.56 118 TYR A C 1
ATOM 975 O O . TYR A 1 118 ? -10.502 6.403 11.023 1.00 88.56 118 TYR A O 1
ATOM 983 N N . VAL A 1 119 ? -9.519 7.633 9.406 1.00 83.81 119 VAL A N 1
ATOM 984 C CA . VAL A 1 119 ? -8.798 8.525 10.309 1.00 83.81 119 VAL A CA 1
ATOM 985 C C . VAL A 1 119 ? -9.488 9.874 10.332 1.00 83.81 119 VAL A C 1
ATOM 987 O O . VAL A 1 119 ? -9.781 10.465 9.293 1.00 83.81 119 VAL A O 1
ATOM 990 N N . TYR A 1 120 ? -9.737 10.377 11.535 1.00 75.19 120 TYR A N 1
ATOM 991 C CA . TYR A 1 120 ? -10.260 11.718 11.733 1.00 75.19 120 TYR A CA 1
ATOM 992 C C . TYR A 1 120 ? -9.449 12.435 12.801 1.00 75.19 120 TYR A C 1
ATOM 994 O O . TYR A 1 120 ? -9.380 11.983 13.945 1.00 75.19 120 TYR A O 1
ATOM 1002 N N . GLY A 1 121 ? -8.846 13.565 12.423 1.00 74.25 121 GLY A N 1
ATOM 1003 C CA . GLY A 1 121 ? -7.852 14.235 13.253 1.00 74.25 121 GLY A CA 1
ATOM 1004 C C . GLY A 1 121 ? -6.705 13.271 13.545 1.00 74.25 121 GLY A C 1
ATOM 1005 O O . GLY A 1 121 ? -5.841 13.044 12.702 1.00 74.25 121 GLY A O 1
ATOM 1006 N N . ASN A 1 122 ? -6.749 12.672 14.730 1.00 75.31 122 ASN A N 1
ATOM 1007 C CA . ASN A 1 122 ? -5.675 11.861 15.303 1.00 75.31 122 ASN A CA 1
ATOM 1008 C C . ASN A 1 122 ? -6.117 10.450 15.638 1.00 75.31 122 ASN A C 1
ATOM 1010 O O . ASN A 1 122 ? -5.324 9.675 16.152 1.00 75.31 122 ASN A O 1
ATOM 1014 N N . SER A 1 123 ? -7.397 10.170 15.442 1.00 78.94 123 SER A N 1
ATOM 1015 C CA . SER A 1 123 ? -8.037 8.990 15.980 1.00 78.94 123 SER A CA 1
ATOM 1016 C C . SER A 1 123 ? -8.420 8.066 14.847 1.00 78.94 123 SER A C 1
ATOM 1018 O O . SER A 1 123 ? -8.933 8.501 13.809 1.00 78.94 123 SER A O 1
ATOM 1020 N N . LEU A 1 124 ? -8.179 6.783 15.083 1.00 86.94 124 LEU A N 1
ATOM 1021 C CA . LEU A 1 124 ? -8.607 5.712 14.207 1.00 86.94 124 LEU A CA 1
ATOM 1022 C C . LEU A 1 124 ? -9.966 5.172 14.661 1.00 86.94 124 LEU A C 1
ATOM 1024 O O . LEU A 1 124 ? -10.156 4.846 15.837 1.00 86.94 124 LEU A O 1
ATOM 1028 N N . PHE A 1 125 ? -10.890 5.041 13.716 1.00 87.31 125 PHE A N 1
ATOM 1029 C CA . PHE A 1 125 ? -12.213 4.449 13.920 1.00 87.31 125 PHE A CA 1
ATOM 1030 C C . PHE A 1 125 ? -12.361 3.205 13.046 1.00 87.31 125 PHE A C 1
ATOM 1032 O O . PHE A 1 125 ? -11.884 3.218 11.915 1.00 87.31 125 PHE A O 1
ATOM 1039 N N . VAL A 1 126 ? -13.022 2.159 13.551 1.00 89.00 126 VAL A N 1
ATOM 1040 C CA . VAL A 1 126 ? -13.210 0.858 12.881 1.00 89.00 126 VAL A CA 1
ATOM 1041 C C . VAL A 1 126 ? -14.670 0.423 13.060 1.00 89.00 126 VAL A C 1
ATOM 1043 O O . VAL A 1 126 ? -15.120 0.437 14.196 1.00 89.00 126 VAL A O 1
ATOM 1046 N N . ASN A 1 127 ? -15.387 0.061 11.980 1.00 77.69 127 ASN A N 1
ATOM 1047 C CA . ASN A 1 127 ? -16.758 -0.506 11.957 1.00 77.69 127 ASN A CA 1
ATOM 1048 C C . ASN A 1 127 ? -17.657 -0.232 13.201 1.00 77.69 127 ASN A C 1
ATOM 1050 O O . ASN A 1 127 ? -17.592 -1.041 14.129 1.00 77.69 127 ASN A O 1
ATOM 1054 N N . PRO A 1 128 ? -18.643 0.693 13.253 1.00 65.00 128 PRO A N 1
ATOM 1055 C CA . PRO A 1 128 ? -18.945 1.939 12.545 1.00 65.00 128 PRO A CA 1
ATOM 1056 C C . PRO A 1 128 ? -18.555 3.211 13.367 1.00 65.00 128 PRO A C 1
ATOM 1058 O O . PRO A 1 128 ? -17.555 3.232 14.072 1.00 65.00 128 PRO A O 1
ATOM 1061 N N . SER A 1 129 ? -19.316 4.301 13.181 1.00 54.78 129 SER A N 1
ATOM 1062 C CA . SER A 1 129 ? -18.979 5.740 13.255 1.00 54.78 129 SER A CA 1
ATOM 1063 C C . SER A 1 129 ? -18.702 6.390 14.629 1.00 54.78 129 SER A C 1
ATOM 1065 O O . SER A 1 129 ? -19.032 5.822 15.669 1.00 54.78 129 SER A O 1
ATOM 1067 N N . PRO A 1 130 ? -18.181 7.646 14.665 1.00 59.84 130 PRO A N 1
ATOM 1068 C CA . PRO A 1 130 ? -18.065 8.405 15.902 1.00 59.84 130 PRO A CA 1
ATOM 1069 C C . PRO A 1 130 ? -19.481 8.745 16.413 1.00 59.84 130 PRO A C 1
ATOM 1071 O O . PRO A 1 130 ? -20.380 8.954 15.588 1.00 59.84 130 PRO A O 1
ATOM 1074 N N . PRO A 1 131 ? -19.706 8.858 17.735 1.00 58.00 131 PRO A N 1
ATOM 1075 C CA . PRO A 1 131 ? -21.034 9.117 18.297 1.00 58.00 131 PRO A CA 1
ATOM 1076 C C . PRO A 1 131 ? -21.736 10.338 17.670 1.00 58.00 131 PRO A C 1
ATOM 1078 O O . PRO A 1 131 ? -21.079 11.324 17.331 1.00 58.00 131 PRO A O 1
ATOM 1081 N N . LEU A 1 132 ? -23.076 10.338 17.578 1.00 57.41 132 LEU A N 1
ATOM 1082 C CA . LEU A 1 132 ? -23.860 11.509 17.128 1.00 57.41 132 LEU A CA 1
ATOM 1083 C C . LEU A 1 132 ? -23.508 12.781 17.923 1.00 57.41 132 LEU A C 1
ATOM 1085 O O . LEU A 1 132 ? -23.372 13.853 17.337 1.00 57.41 132 LEU A O 1
ATOM 1089 N N . LEU A 1 133 ? -23.259 12.631 19.227 1.00 58.66 133 LEU A N 1
ATOM 1090 C CA . LEU A 1 133 ? -22.807 13.695 20.131 1.00 58.66 133 LEU A CA 1
ATOM 1091 C C . LEU A 1 133 ? -21.315 14.036 19.997 1.00 58.66 133 LEU A C 1
ATOM 1093 O O . LEU A 1 133 ? -20.882 15.083 20.465 1.00 58.66 133 LEU A O 1
ATOM 1097 N N . ALA A 1 134 ? -20.520 13.187 19.343 1.00 60.19 134 ALA A N 1
ATOM 1098 C CA . ALA A 1 134 ? -19.120 13.471 19.061 1.00 60.19 134 ALA A CA 1
ATOM 1099 C C . ALA A 1 134 ? -18.960 14.329 17.805 1.00 60.19 134 ALA A C 1
ATOM 1101 O O . ALA A 1 134 ? -17.950 15.008 17.687 1.00 60.19 134 ALA A O 1
ATOM 1102 N N . LYS A 1 135 ? -19.931 14.354 16.877 1.00 61.91 135 LYS A N 1
ATOM 1103 C CA . LYS A 1 135 ? -19.848 15.160 15.641 1.00 61.91 135 LYS A CA 1
ATOM 1104 C C . LYS A 1 135 ? -19.563 16.653 15.894 1.00 61.91 135 LYS A C 1
ATOM 1106 O O . LYS A 1 135 ? -18.690 17.178 15.203 1.00 61.91 135 LYS A O 1
ATOM 1111 N N . PRO A 1 136 ? -20.208 17.339 16.862 1.00 65.19 136 PRO A N 1
ATOM 1112 C CA . PRO A 1 136 ? -19.906 18.736 17.180 1.00 65.19 136 PRO A CA 1
ATOM 1113 C C . PRO A 1 136 ? -18.494 18.913 17.746 1.00 65.19 136 PRO A C 1
ATOM 1115 O O . PRO A 1 136 ? -17.773 19.812 17.324 1.00 65.19 136 PRO A O 1
ATOM 1118 N N . TRP A 1 137 ? -18.066 18.023 18.647 1.00 62.31 137 TRP A N 1
ATOM 1119 C CA . TRP A 1 137 ? -16.720 18.055 19.228 1.00 62.31 137 TRP A CA 1
ATOM 1120 C C . TRP A 1 137 ? -15.638 17.754 18.185 1.00 62.31 137 TRP A C 1
ATOM 1122 O O . TRP A 1 137 ? -14.616 18.428 18.115 1.00 62.31 137 TRP A O 1
ATOM 1132 N N . LEU A 1 138 ? -15.899 16.790 17.305 1.00 60.56 138 LEU A N 1
ATOM 1133 C CA . LEU A 1 138 ? -15.060 16.438 16.168 1.00 60.56 138 LEU A CA 1
ATOM 1134 C C . LEU A 1 138 ? -14.939 17.625 15.206 1.00 60.56 138 LEU A C 1
ATOM 1136 O O . LEU A 1 138 ? -13.836 17.919 14.743 1.00 60.56 138 LEU A O 1
ATOM 1140 N N . LEU A 1 139 ? -16.036 18.323 14.896 1.00 66.25 139 LEU A N 1
ATOM 1141 C CA . LEU A 1 139 ? -16.019 19.547 14.085 1.00 66.25 139 LEU A CA 1
ATOM 1142 C C . LEU A 1 139 ? -15.216 20.659 14.768 1.00 66.25 139 LEU A C 1
ATOM 1144 O O . LEU A 1 139 ? -14.373 21.278 14.123 1.00 66.25 139 LEU A O 1
ATOM 1148 N N . ALA A 1 140 ? -15.415 20.871 16.070 1.00 70.38 140 ALA A N 1
ATOM 1149 C CA . ALA A 1 140 ? -14.663 21.854 16.844 1.00 70.38 140 ALA A CA 1
ATOM 1150 C C . ALA A 1 140 ? -13.157 21.538 16.866 1.00 70.38 140 ALA A C 1
ATOM 1152 O O . ALA A 1 140 ? -12.342 22.425 16.628 1.00 70.38 140 ALA A O 1
ATOM 1153 N N . SER A 1 141 ? -12.782 20.269 17.051 1.00 63.38 141 SER A N 1
ATOM 1154 C CA . SER A 1 141 ? -11.392 19.803 16.997 1.00 63.38 141 SER A CA 1
ATOM 1155 C C . SER A 1 141 ? -10.771 20.001 15.608 1.00 63.38 141 SER A C 1
ATOM 1157 O O . SER A 1 141 ? -9.642 20.478 15.510 1.00 63.38 141 SER A O 1
ATOM 1159 N N . GLN A 1 142 ? -11.517 19.739 14.528 1.00 65.56 142 GLN A N 1
ATOM 1160 C CA . GLN A 1 142 ? -11.070 20.026 13.158 1.00 65.56 142 GLN A CA 1
ATOM 1161 C C . GLN A 1 142 ? -10.820 21.511 12.921 1.00 65.56 142 GLN A C 1
ATOM 1163 O O . GLN A 1 142 ? -9.805 21.879 12.332 1.00 65.56 142 GLN A O 1
ATOM 1168 N N . VAL A 1 143 ? -11.753 22.361 13.349 1.00 71.75 143 VAL A N 1
ATOM 1169 C CA . VAL A 1 143 ? -11.622 23.814 13.214 1.00 71.75 143 VAL A CA 1
ATOM 1170 C C . VAL A 1 143 ? -10.424 24.301 14.023 1.00 71.75 143 VAL A C 1
ATOM 1172 O O . VAL A 1 143 ? -9.620 25.066 13.503 1.00 71.75 143 VAL A O 1
ATOM 1175 N N . TRP A 1 144 ? -10.241 23.796 15.242 1.00 70.44 144 TRP A N 1
ATOM 1176 C CA . TRP A 1 144 ? -9.101 24.128 16.090 1.00 70.44 144 TRP A CA 1
ATOM 1177 C C . TRP A 1 144 ? -7.754 23.715 15.483 1.00 70.44 144 TRP A C 1
ATOM 1179 O O . TRP A 1 144 ? -6.837 24.531 15.406 1.00 70.44 144 TRP A O 1
ATOM 1189 N N . ASP A 1 145 ? -7.622 22.478 14.995 1.00 64.62 145 ASP A N 1
ATOM 1190 C CA . ASP A 1 145 ? -6.385 22.014 14.360 1.00 64.62 145 ASP A CA 1
ATOM 1191 C C . ASP A 1 145 ? -6.097 22.774 13.052 1.00 64.62 145 ASP A C 1
ATOM 1193 O O . ASP A 1 145 ? -4.934 23.049 12.744 1.00 64.62 145 ASP A O 1
ATOM 1197 N N . LEU A 1 146 ? -7.126 23.156 12.285 1.00 68.19 146 LEU A N 1
ATOM 1198 C CA . LEU A 1 146 ? -6.966 24.021 11.112 1.00 68.19 146 LEU A CA 1
ATOM 1199 C C . LEU A 1 146 ? -6.499 25.426 11.511 1.00 68.19 146 LEU A C 1
ATOM 1201 O O . LEU A 1 146 ? -5.538 25.924 10.922 1.00 68.19 146 LEU A O 1
ATOM 1205 N N . LEU A 1 147 ? -7.110 26.027 12.538 1.00 68.88 147 LEU A N 1
ATOM 1206 C CA . LEU A 1 147 ? -6.720 27.337 13.066 1.00 68.88 147 LEU A CA 1
ATOM 1207 C C . LEU A 1 147 ? -5.259 27.331 13.522 1.00 68.88 147 LEU A C 1
ATOM 1209 O O . LEU A 1 147 ? -4.486 28.194 13.106 1.00 68.88 147 LEU A O 1
ATOM 1213 N N . ARG A 1 148 ? -4.866 26.321 14.305 1.00 69.25 148 ARG A N 1
ATOM 1214 C CA . ARG A 1 148 ? -3.511 26.179 14.849 1.00 69.25 148 ARG A CA 1
ATOM 1215 C C . ARG A 1 148 ? -2.456 25.955 13.765 1.00 69.25 148 ARG A C 1
ATOM 1217 O O . ARG A 1 148 ? -1.365 26.500 13.868 1.00 69.25 148 ARG A O 1
ATOM 1224 N N . ASN A 1 149 ? -2.759 25.157 12.738 1.00 60.56 149 ASN A N 1
ATOM 1225 C CA . ASN A 1 149 ? -1.757 24.738 11.749 1.00 60.56 149 ASN A CA 1
ATOM 1226 C C . ASN A 1 149 ? -1.755 25.557 10.450 1.00 60.56 149 ASN A C 1
ATOM 1228 O O . ASN A 1 149 ? -0.786 25.484 9.696 1.00 60.56 149 ASN A O 1
ATOM 1232 N N . ARG A 1 150 ? -2.843 26.269 10.128 1.00 70.06 150 ARG A N 1
ATOM 1233 C CA . ARG A 1 150 ? -3.014 26.982 8.845 1.00 70.06 150 ARG A CA 1
ATOM 1234 C C . ARG A 1 150 ? -3.438 28.445 8.992 1.00 70.06 150 ARG A C 1
ATOM 1236 O O . ARG A 1 150 ? -3.548 29.140 7.979 1.00 70.06 150 ARG A O 1
ATOM 1243 N N . GLY A 1 151 ? -3.673 28.906 10.220 1.00 72.19 151 GLY A N 1
ATOM 1244 C CA . GLY A 1 151 ? -4.086 30.272 10.521 1.00 72.19 151 GLY A CA 1
ATOM 1245 C C . GLY A 1 151 ? -5.576 30.541 10.286 1.00 72.19 151 GLY A C 1
ATOM 1246 O O . GLY A 1 151 ? -6.288 29.792 9.603 1.00 72.19 151 GLY A O 1
ATOM 1247 N N . ALA A 1 152 ? -6.051 31.646 10.867 1.00 75.25 152 ALA A N 1
ATOM 1248 C CA . ALA A 1 152 ? -7.465 32.025 10.907 1.00 75.25 152 ALA A CA 1
ATOM 1249 C C . ALA A 1 152 ? -8.085 32.205 9.514 1.00 75.25 152 ALA A C 1
ATOM 1251 O O . ALA A 1 152 ? -9.137 31.637 9.220 1.00 75.25 152 ALA A O 1
ATOM 1252 N N . HIS A 1 153 ? -7.390 32.922 8.630 1.00 72.81 153 HIS A N 1
ATOM 1253 C CA . HIS A 1 153 ? -7.885 33.257 7.296 1.00 72.81 153 HIS A CA 1
ATOM 1254 C C . HIS A 1 153 ? -8.094 32.013 6.409 1.00 72.81 153 HIS A C 1
ATOM 1256 O O . HIS A 1 153 ? -9.150 31.828 5.801 1.00 72.81 153 HIS A O 1
ATOM 1262 N N . THR A 1 154 ? -7.117 31.100 6.385 1.00 70.06 154 THR A N 1
ATOM 1263 C CA . THR A 1 154 ? -7.195 29.850 5.609 1.00 70.06 154 THR A CA 1
ATOM 1264 C C . THR A 1 154 ? -8.299 28.934 6.129 1.00 70.06 154 THR A C 1
ATOM 1266 O O . THR A 1 154 ? -9.008 28.298 5.346 1.00 70.06 154 THR A O 1
ATOM 1269 N N . THR A 1 155 ? -8.463 28.878 7.452 1.00 71.88 155 THR A N 1
ATOM 1270 C CA . THR A 1 155 ? -9.486 28.051 8.097 1.00 71.88 155 THR A CA 1
ATOM 1271 C C . THR A 1 155 ? -10.884 28.572 7.801 1.00 71.88 155 THR A C 1
ATOM 1273 O O . THR A 1 155 ? -11.733 27.794 7.367 1.00 71.88 155 THR A O 1
ATOM 1276 N N . ALA A 1 156 ? -11.102 29.885 7.930 1.00 74.62 156 ALA A N 1
ATOM 1277 C CA . ALA A 1 156 ? -12.366 30.529 7.588 1.00 74.62 156 ALA A CA 1
ATOM 1278 C C . ALA A 1 156 ? -12.758 30.244 6.132 1.00 74.62 156 ALA A C 1
ATOM 1280 O O . ALA A 1 156 ? -13.874 29.800 5.873 1.00 74.62 156 ALA A O 1
ATOM 1281 N N . ARG A 1 157 ? -11.814 30.369 5.187 1.00 76.75 157 ARG A N 1
ATOM 1282 C CA . ARG A 1 157 ? -12.063 30.071 3.767 1.00 76.75 157 ARG A CA 1
ATOM 1283 C C . ARG A 1 157 ? -12.468 28.612 3.525 1.00 76.75 157 ARG A C 1
ATOM 1285 O O . ARG A 1 157 ? -13.376 28.348 2.741 1.00 76.75 157 ARG A O 1
ATOM 1292 N N . LEU A 1 158 ? -11.803 27.657 4.181 1.00 69.56 158 LEU A N 1
ATOM 1293 C CA . LEU A 1 158 ? -12.090 26.223 4.030 1.00 69.56 158 LEU A CA 1
ATOM 1294 C C . LEU A 1 158 ? -13.440 25.828 4.639 1.00 69.56 158 LEU A C 1
ATOM 1296 O O . LEU A 1 158 ? -14.177 25.054 4.026 1.00 69.56 158 LEU A O 1
ATOM 1300 N N . VAL A 1 159 ? -13.773 26.372 5.812 1.00 70.88 159 VAL A N 1
ATOM 1301 C CA . VAL A 1 159 ? -15.065 26.146 6.474 1.00 70.88 159 VAL A CA 1
ATOM 1302 C C . VAL A 1 159 ? -16.194 26.766 5.653 1.00 70.88 159 VAL A C 1
ATOM 1304 O O . VAL A 1 159 ? -17.178 26.087 5.371 1.00 70.88 159 VAL A O 1
ATOM 1307 N N . PHE A 1 160 ? -16.016 28.000 5.173 1.00 76.00 160 PHE A N 1
ATOM 1308 C CA . PHE A 1 160 ? -16.995 28.684 4.329 1.00 76.00 160 PHE A CA 1
ATOM 1309 C C . PHE A 1 160 ? -17.241 27.921 3.020 1.00 76.00 160 PHE A C 1
ATOM 1311 O O . PHE A 1 160 ? -18.383 27.651 2.661 1.00 76.00 160 PHE A O 1
ATOM 1318 N N . ARG A 1 161 ? -16.181 27.450 2.349 1.00 74.06 161 ARG A N 1
ATOM 1319 C CA . ARG A 1 161 ? -16.313 26.616 1.142 1.00 74.06 161 ARG A CA 1
ATOM 1320 C C . ARG A 1 161 ? -17.053 25.303 1.411 1.00 74.06 161 ARG A C 1
ATOM 1322 O O . ARG A 1 161 ? -17.816 24.856 0.566 1.00 74.06 161 ARG A O 1
ATOM 1329 N N . LYS A 1 162 ? -16.840 24.675 2.569 1.00 69.12 162 LYS A N 1
ATOM 1330 C CA . LYS A 1 162 ? -17.513 23.419 2.936 1.00 69.12 162 LYS A CA 1
ATOM 1331 C C . LYS A 1 162 ? -18.998 23.623 3.262 1.00 69.12 162 LYS A C 1
ATOM 1333 O O . LYS A 1 162 ? -19.796 22.745 2.962 1.00 69.12 162 LYS A O 1
ATOM 1338 N N . LEU A 1 163 ? -19.355 24.757 3.867 1.00 69.75 163 LEU A N 1
ATOM 1339 C CA . LEU A 1 163 ? -20.734 25.084 4.245 1.00 69.75 163 LEU A CA 1
ATOM 1340 C C . LEU A 1 163 ? -21.559 25.644 3.079 1.00 69.75 163 LEU A C 1
ATOM 1342 O O . LEU A 1 163 ? -22.758 25.389 3.013 1.00 69.75 163 LEU A O 1
ATOM 1346 N N . PHE A 1 164 ? -20.924 26.369 2.155 1.00 72.38 164 PHE A N 1
ATOM 1347 C CA . PHE A 1 164 ? -21.626 27.144 1.126 1.00 72.38 164 PHE A CA 1
ATOM 1348 C C . PHE A 1 164 ? -21.237 26.790 -0.317 1.00 72.38 164 PHE A C 1
ATOM 1350 O O . PHE A 1 164 ? -21.933 27.185 -1.243 1.00 72.38 164 PHE A O 1
ATOM 1357 N N . GLY A 1 165 ? -20.165 26.022 -0.536 1.00 52.72 165 GLY A N 1
ATOM 1358 C CA . GLY A 1 165 ? -19.681 25.644 -1.872 1.00 52.72 165 GLY A CA 1
ATOM 1359 C C . GLY A 1 165 ? -20.222 24.316 -2.415 1.00 52.72 165 GLY A C 1
ATOM 1360 O O . GLY A 1 165 ? -19.725 23.842 -3.428 1.00 52.72 165 GLY A O 1
ATOM 1361 N N . GLY A 1 166 ? -21.189 23.688 -1.735 1.00 46.53 166 GLY A N 1
ATOM 1362 C CA . GLY A 1 166 ? -21.771 22.388 -2.106 1.00 46.53 166 GLY A CA 1
ATOM 1363 C C . GLY A 1 166 ? -23.101 22.453 -2.867 1.00 46.53 166 GLY A C 1
ATOM 1364 O O . GLY A 1 166 ? -23.826 21.462 -2.879 1.00 46.53 166 GLY A O 1
ATOM 1365 N N . ARG A 1 167 ? -23.470 23.597 -3.458 1.00 47.56 167 ARG A N 1
ATOM 1366 C CA . ARG A 1 167 ? -24.670 23.715 -4.305 1.00 47.56 167 ARG A CA 1
ATOM 1367 C C . ARG A 1 167 ? -24.318 24.292 -5.680 1.00 47.56 167 ARG A C 1
ATOM 1369 O O . ARG A 1 167 ? -23.874 25.431 -5.759 1.00 47.56 167 ARG A O 1
ATOM 1376 N N . GLY A 1 168 ? -24.601 23.500 -6.720 1.00 36.56 168 GLY A N 1
ATOM 1377 C CA . GLY A 1 168 ? -24.532 23.834 -8.153 1.00 36.56 168 GLY A CA 1
ATOM 1378 C C . GLY A 1 168 ? -23.299 23.223 -8.828 1.00 36.56 168 GLY A C 1
ATOM 1379 O O . GLY A 1 168 ? -22.194 23.471 -8.365 1.00 36.56 168 GLY A O 1
ATOM 1380 N N . THR A 1 169 ? -23.385 22.401 -9.874 1.00 36.16 169 THR A N 1
ATOM 1381 C CA . THR A 1 169 ? -24.421 22.143 -10.902 1.00 36.16 169 THR A CA 1
ATOM 1382 C C . THR A 1 169 ? -24.520 20.618 -11.129 1.00 36.16 169 THR A C 1
ATOM 1384 O O . THR A 1 169 ? -23.535 19.920 -10.909 1.00 36.16 169 THR A O 1
ATOM 1387 N N . GLY A 1 170 ? -25.690 20.018 -11.366 1.00 36.47 170 GLY A N 1
ATOM 1388 C CA . GLY A 1 170 ? -26.415 20.128 -12.634 1.00 36.47 170 GLY A CA 1
ATOM 1389 C C . GLY A 1 170 ? -25.799 19.142 -13.613 1.00 36.47 170 GLY A C 1
ATOM 1390 O O . GLY A 1 170 ? -24.709 19.490 -14.110 1.00 36.47 170 GLY A O 1
#

pLDDT: mean 81.1, std 15.89, range [36.16, 98.25]

Foldseek 3Di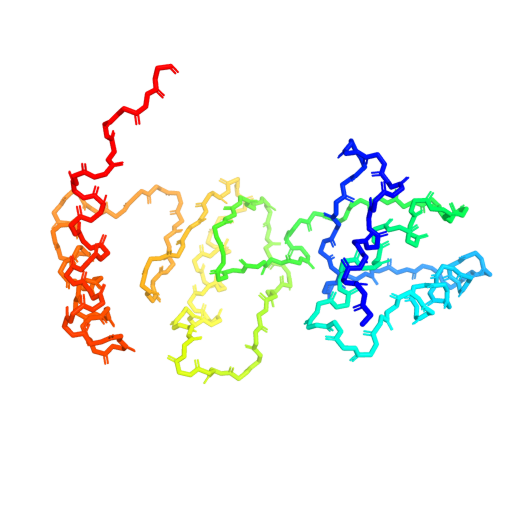:
DDPDQLCPPPDPVQDQDDPPDDDDDDDPQVVQLVVQLVVQQDPPDPDSSSSSRNSVRPTPDDDDDDFCLAVPQLQAWDKHAAQRDDHDDDPDDDVPGQADPVLSNCVVRVDRGIWTWHDQRRDIDIDDDDDPVCVVVSVVVVLVVCCVPPNDVVSVVVVCCVVPVPDDDD

Sequence (170 aa):
MGDTDPNAEVPESFPEFNSGVIPYRKTAAVWDLLREWERLCLPDHRWDQRSLRPALYNSSVRFTSIPNRYNCLYRNNNVVSGTVKIFHGPLVTRERNRVDLQEAREKLNQSTDSRLYYVYGNSLFVNPSPPLLAKPWLLASQVWDLLRNRGAHTTARLVFRKLFGGRGTG

Secondary structure (DSSP, 8-state):
-----TTTTS-TTSPPPP-S-------HHHHHHHHHHHHHS-TT-S-THHHHHHHHHTS-----PPPGGGSB-TTS-EEE-S----B-S-SS--SS----HHHHHHHHHS-SS-EEEEEETTEEEESSPPPTTHHHHHHHHHHHHHHHHH-HHHHHHHHHHHHHSS----

Radius of gyration: 20.27 Å; chains: 1; bounding box: 42×48×42 Å